Protein AF-A0A4Q2XPA2-F1 (afdb_monomer)

Radius of gyration: 11.44 Å; Cα contacts (8 Å, |Δi|>4): 62; chains: 1; bounding box: 39×16×27 Å

Structure (mmCIF, N/CA/C/O backbone):
data_AF-A0A4Q2XPA2-F1
#
_entry.id   AF-A0A4Q2XPA2-F1
#
loop_
_atom_site.group_PDB
_atom_site.id
_atom_site.type_symbol
_atom_site.label_atom_id
_atom_site.label_alt_id
_atom_site.label_comp_id
_atom_site.label_asym_id
_atom_site.label_entity_id
_atom_site.label_seq_id
_atom_site.pdbx_PDB_ins_code
_atom_site.Cartn_x
_atom_site.Cartn_y
_atom_site.Cartn_z
_atom_site.occupancy
_atom_site.B_iso_or_equiv
_atom_site.auth_seq_id
_atom_site.auth_comp_id
_atom_site.auth_asym_id
_atom_site.auth_atom_id
_atom_site.pdbx_PDB_model_num
ATOM 1 N N . MET A 1 1 ? 25.769 2.738 6.186 1.00 42.47 1 MET A N 1
ATOM 2 C CA . MET A 1 1 ? 24.791 1.691 5.816 1.00 42.47 1 MET A CA 1
ATOM 3 C C . MET A 1 1 ? 23.472 2.393 5.551 1.00 42.47 1 MET A C 1
ATOM 5 O O . MET A 1 1 ? 22.951 3.018 6.464 1.00 42.47 1 MET A O 1
ATOM 9 N N . LYS A 1 2 ? 23.009 2.437 4.297 1.00 54.81 2 LYS A N 1
ATOM 10 C CA . LYS A 1 2 ? 21.720 3.064 3.969 1.00 54.81 2 LYS A CA 1
ATOM 11 C C . LYS A 1 2 ? 20.600 2.108 4.402 1.00 54.81 2 LYS A C 1
ATOM 13 O O . LYS A 1 2 ? 20.768 0.905 4.206 1.00 54.81 2 LYS A O 1
ATOM 18 N N . PRO A 1 3 ? 19.512 2.587 5.022 1.00 59.22 3 PRO A N 1
ATOM 19 C CA . PRO A 1 3 ? 18.469 1.703 5.519 1.00 59.22 3 PRO A CA 1
ATOM 20 C C . PRO A 1 3 ? 17.824 0.977 4.335 1.00 59.22 3 PRO A C 1
ATOM 22 O O . PRO A 1 3 ? 17.386 1.622 3.381 1.00 59.22 3 PRO A O 1
ATOM 25 N N . LEU A 1 4 ? 17.764 -0.359 4.407 1.00 57.09 4 LEU A N 1
ATOM 26 C CA . LEU A 1 4 ? 17.144 -1.238 3.401 1.00 57.09 4 LEU A CA 1
ATOM 27 C C . LEU A 1 4 ? 15.764 -0.732 2.951 1.00 57.09 4 LEU A C 1
ATOM 29 O O . LEU A 1 4 ? 15.407 -0.864 1.786 1.00 57.09 4 LEU A O 1
ATOM 33 N N . VAL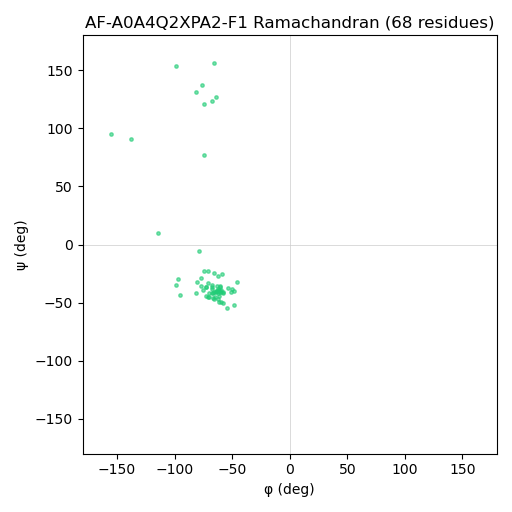 A 1 5 ? 15.030 -0.089 3.862 1.00 54.81 5 VAL A N 1
ATOM 34 C CA . VAL A 1 5 ? 13.738 0.571 3.627 1.00 54.81 5 VAL A CA 1
ATOM 35 C C . VAL A 1 5 ? 13.737 1.483 2.396 1.00 54.81 5 VAL A C 1
ATOM 37 O O . VAL A 1 5 ? 12.767 1.485 1.643 1.00 54.81 5 VAL A O 1
ATOM 40 N N . GLN A 1 6 ? 14.811 2.237 2.152 1.00 53.25 6 GLN A N 1
ATOM 41 C CA . GLN A 1 6 ? 14.864 3.179 1.030 1.00 53.25 6 GLN A CA 1
ATOM 42 C C . GLN A 1 6 ? 15.109 2.469 -0.310 1.00 53.25 6 GLN A C 1
ATOM 44 O O . GLN A 1 6 ? 14.638 2.934 -1.344 1.00 53.25 6 GLN A O 1
ATOM 49 N N . GLN A 1 7 ? 15.803 1.327 -0.279 1.00 50.19 7 GLN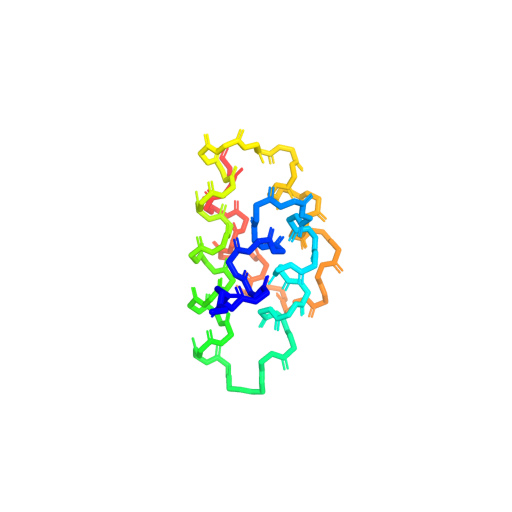 A N 1
ATOM 50 C CA . GLN A 1 7 ? 16.097 0.512 -1.458 1.00 50.19 7 GLN A CA 1
ATOM 51 C C . GLN A 1 7 ? 14.899 -0.372 -1.828 1.00 50.19 7 GLN A C 1
ATOM 53 O O . GLN A 1 7 ? 14.512 -0.419 -2.987 1.00 50.19 7 GLN A O 1
ATOM 58 N N . VAL A 1 8 ? 14.224 -0.976 -0.844 1.00 51.53 8 VAL A N 1
ATOM 59 C CA . VAL A 1 8 ? 12.993 -1.756 -1.070 1.00 51.53 8 VAL A CA 1
ATOM 60 C C . VAL A 1 8 ? 11.876 -0.874 -1.635 1.00 51.53 8 VAL A C 1
ATOM 62 O O . VAL A 1 8 ? 11.196 -1.284 -2.569 1.00 51.53 8 VAL A O 1
ATOM 65 N N . ARG A 1 9 ? 11.761 0.380 -1.172 1.00 52.53 9 ARG A N 1
ATOM 66 C CA . ARG A 1 9 ? 10.837 1.377 -1.746 1.00 52.53 9 ARG A CA 1
ATOM 67 C C . ARG A 1 9 ? 11.065 1.674 -3.233 1.00 52.53 9 ARG A C 1
ATOM 69 O O . ARG A 1 9 ? 10.132 2.135 -3.882 1.00 52.53 9 ARG A O 1
ATOM 76 N N . GLN A 1 10 ? 12.275 1.466 -3.754 1.00 52.50 10 GLN A N 1
ATOM 77 C CA . GLN A 1 10 ? 12.610 1.707 -5.163 1.00 52.50 10 GLN A CA 1
ATOM 78 C C . GLN A 1 10 ? 12.557 0.437 -6.019 1.00 52.50 10 GLN A C 1
ATOM 80 O O . GLN A 1 10 ? 12.279 0.539 -7.211 1.00 52.50 10 GLN A O 1
ATOM 85 N N . THR A 1 11 ? 12.821 -0.737 -5.437 1.00 55.44 11 THR A N 1
ATOM 86 C CA . THR A 1 11 ? 12.966 -1.986 -6.200 1.00 55.44 11 THR A CA 1
ATOM 87 C C . THR A 1 11 ? 11.707 -2.845 -6.210 1.00 55.44 11 THR A C 1
ATOM 89 O O . THR A 1 11 ? 11.440 -3.487 -7.222 1.00 55.44 11 THR A O 1
ATOM 92 N N . ASP A 1 12 ? 10.932 -2.865 -5.122 1.00 63.34 12 ASP A N 1
ATOM 93 C CA . ASP A 1 12 ? 9.714 -3.670 -5.058 1.00 63.34 12 ASP A CA 1
ATOM 94 C C . ASP A 1 12 ? 8.576 -2.888 -4.395 1.00 63.34 12 ASP A C 1
ATOM 96 O O . ASP A 1 12 ? 8.416 -2.899 -3.166 1.00 63.34 12 ASP A O 1
ATOM 100 N N . PRO A 1 13 ? 7.793 -2.175 -5.220 1.00 63.84 13 PRO A N 1
ATOM 101 C CA . PRO A 1 13 ? 6.646 -1.422 -4.769 1.00 63.84 13 PRO A CA 1
ATOM 102 C C . PRO A 1 13 ? 5.759 -2.286 -3.859 1.00 63.84 13 PRO A C 1
ATOM 104 O O . PRO A 1 13 ? 5.502 -1.909 -2.714 1.00 63.84 13 PRO A O 1
ATOM 107 N N . ALA A 1 14 ? 5.364 -3.484 -4.302 1.00 65.00 14 ALA A N 1
ATOM 108 C CA . ALA A 1 14 ? 4.420 -4.337 -3.580 1.00 65.00 14 ALA A CA 1
ATOM 109 C C . ALA A 1 14 ? 4.827 -4.534 -2.110 1.00 65.00 14 ALA A C 1
ATOM 111 O O . ALA A 1 14 ? 4.005 -4.377 -1.210 1.00 65.00 14 ALA A O 1
ATOM 112 N N . THR A 1 15 ? 6.123 -4.724 -1.860 1.00 71.69 15 THR A N 1
ATOM 113 C CA . THR A 1 15 ? 6.671 -4.894 -0.511 1.00 71.69 15 THR A CA 1
ATOM 114 C C . THR A 1 15 ? 6.503 -3.648 0.370 1.00 71.69 15 THR A C 1
ATOM 116 O O . THR A 1 15 ? 6.150 -3.766 1.545 1.00 71.69 15 THR A O 1
ATOM 119 N N . ALA A 1 16 ? 6.715 -2.440 -0.165 1.00 72.94 16 ALA A N 1
ATOM 120 C CA . ALA A 1 16 ? 6.550 -1.200 0.600 1.00 72.94 16 ALA A CA 1
ATOM 121 C C . ALA A 1 16 ? 5.083 -0.940 0.985 1.00 72.94 16 ALA A C 1
ATOM 123 O O . ALA A 1 16 ? 4.811 -0.449 2.083 1.00 72.94 16 ALA A O 1
ATOM 124 N N . PHE A 1 17 ? 4.140 -1.307 0.115 1.00 76.56 17 PHE A N 1
ATOM 125 C CA . PHE A 1 17 ? 2.712 -1.176 0.403 1.00 76.56 17 PHE A CA 1
ATOM 126 C C . PHE A 1 17 ? 2.221 -2.245 1.380 1.00 76.56 17 PHE A C 1
ATOM 128 O O . PHE A 1 17 ? 1.480 -1.926 2.306 1.00 76.56 17 PHE A O 1
ATOM 135 N N . THR A 1 18 ? 2.701 -3.487 1.256 1.00 74.94 18 THR A N 1
ATOM 136 C CA . THR A 1 18 ? 2.443 -4.547 2.241 1.00 74.94 18 THR A CA 1
ATOM 137 C C . THR A 1 18 ? 2.977 -4.173 3.624 1.00 74.94 18 THR 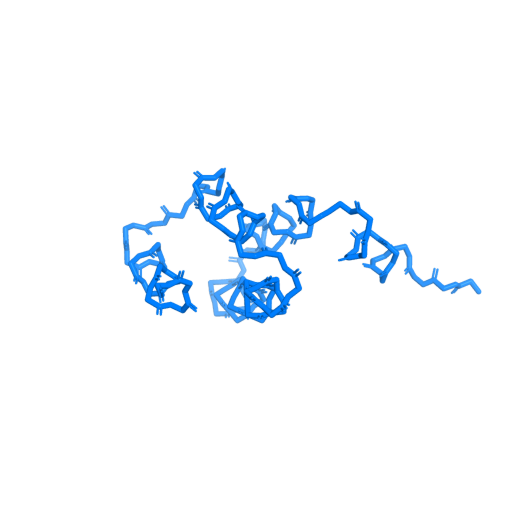A C 1
ATOM 139 O O . THR A 1 1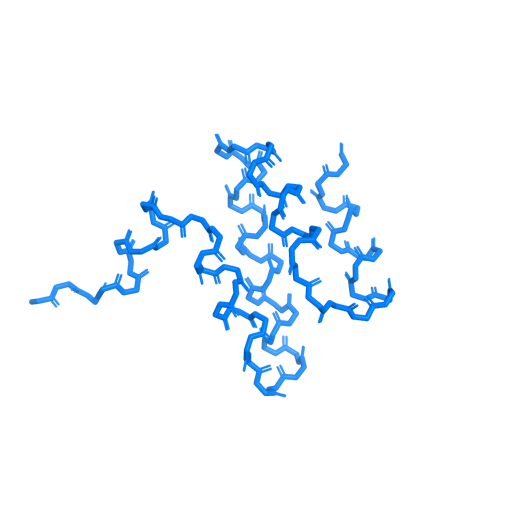8 ? 2.283 -4.374 4.619 1.00 74.94 18 THR A O 1
ATOM 142 N N . TRP A 1 19 ? 4.168 -3.570 3.709 1.00 81.69 19 TRP A N 1
ATOM 143 C CA . TRP A 1 19 ? 4.684 -3.055 4.978 1.00 81.69 19 TRP A CA 1
ATOM 144 C C . TRP A 1 19 ? 3.792 -1.948 5.545 1.00 81.69 19 TRP A C 1
ATOM 146 O O . TRP A 1 19 ? 3.422 -2.011 6.716 1.00 81.69 19 TRP A O 1
ATOM 156 N N . ALA A 1 20 ? 3.384 -0.975 4.724 1.00 81.69 20 ALA A N 1
ATOM 157 C CA . ALA A 1 20 ? 2.475 0.078 5.168 1.00 81.69 20 ALA A CA 1
ATOM 158 C C . ALA A 1 20 ? 1.141 -0.503 5.668 1.00 81.69 20 ALA A C 1
ATOM 160 O O . ALA A 1 20 ? 0.661 -0.099 6.721 1.00 81.69 20 ALA A O 1
ATOM 161 N N . ALA A 1 21 ? 0.593 -1.512 4.984 1.00 77.50 21 ALA A N 1
ATOM 162 C CA . ALA A 1 21 ? -0.617 -2.220 5.400 1.00 77.50 21 ALA A CA 1
ATOM 163 C C . ALA A 1 21 ? -0.444 -3.011 6.712 1.00 77.50 21 ALA A C 1
ATOM 165 O O . ALA A 1 21 ? -1.424 -3.230 7.418 1.00 77.50 21 ALA A O 1
ATOM 166 N N . SER A 1 22 ? 0.786 -3.404 7.064 1.00 80.44 22 SER A N 1
ATOM 167 C CA . SER A 1 22 ? 1.101 -4.094 8.325 1.00 80.44 22 SER A CA 1
ATOM 168 C C . SER A 1 22 ? 1.180 -3.172 9.549 1.00 80.44 22 SER A C 1
ATOM 170 O O . SER A 1 22 ? 1.332 -3.656 10.670 1.00 80.44 22 SER A O 1
ATOM 172 N N . ILE A 1 23 ? 1.080 -1.851 9.362 1.00 83.69 23 ILE A N 1
ATOM 173 C CA . ILE A 1 23 ? 1.128 -0.886 10.463 1.00 83.69 23 ILE A CA 1
ATOM 174 C C . ILE A 1 23 ? -0.124 -1.038 11.344 1.00 83.69 23 ILE A C 1
ATOM 176 O O . ILE A 1 23 ? -1.264 -0.930 10.877 1.00 83.69 23 ILE A O 1
ATOM 180 N N . SER A 1 24 ? 0.108 -1.274 12.640 1.00 83.00 24 SER A N 1
ATOM 181 C CA . SER A 1 24 ? -0.943 -1.478 13.645 1.00 83.00 24 SER A CA 1
ATOM 182 C C . SER A 1 24 ? -1.771 -0.221 13.905 1.00 83.00 24 SER A C 1
ATOM 184 O O . SER A 1 24 ? -2.977 -0.318 14.128 1.00 83.00 24 SER A O 1
ATOM 186 N N . ASP A 1 25 ? -1.133 0.953 13.871 1.00 84.88 25 ASP A N 1
ATOM 187 C CA . ASP A 1 25 ? -1.821 2.231 14.033 1.00 84.88 25 ASP A CA 1
ATOM 188 C C . ASP A 1 25 ? -2.605 2.578 12.748 1.00 84.88 25 ASP A C 1
ATOM 190 O O . ASP A 1 25 ? -2.011 2.685 11.670 1.00 84.88 25 ASP A O 1
ATOM 194 N N . PRO A 1 26 ? -3.936 2.759 12.822 1.00 78.81 26 PRO A N 1
ATOM 195 C CA . PRO A 1 26 ? -4.758 3.063 11.655 1.00 78.81 26 PRO A CA 1
ATOM 196 C C . PRO A 1 26 ? -4.425 4.400 10.981 1.00 78.81 26 PRO A C 1
ATOM 198 O O . PRO A 1 26 ? -4.525 4.503 9.756 1.00 78.81 26 PRO A O 1
ATOM 201 N N . GLN A 1 27 ? -4.056 5.429 11.750 1.00 81.31 27 GLN A N 1
ATOM 202 C CA . GLN A 1 27 ? -3.726 6.746 11.205 1.00 81.31 27 GLN A CA 1
ATOM 203 C C . GLN A 1 27 ? -2.380 6.723 10.486 1.00 81.31 27 GLN A C 1
ATOM 205 O O . GLN A 1 27 ? -2.270 7.248 9.370 1.00 81.31 27 GLN A O 1
ATOM 210 N N . ASP A 1 28 ? -1.381 6.080 11.091 1.00 84.19 28 ASP A N 1
ATOM 211 C CA . ASP A 1 28 ? -0.067 5.935 10.468 1.00 84.19 28 ASP A CA 1
ATOM 212 C C . ASP A 1 28 ? -0.148 5.030 9.241 1.00 84.19 28 ASP A C 1
ATOM 214 O O . ASP A 1 28 ? 0.397 5.375 8.191 1.00 84.19 28 ASP A O 1
ATOM 218 N N . ARG A 1 29 ? -0.898 3.922 9.320 1.00 85.88 29 ARG A N 1
ATOM 219 C CA . ARG A 1 29 ? -1.157 3.037 8.177 1.00 85.88 29 ARG A CA 1
ATOM 220 C C . ARG A 1 29 ? -1.739 3.813 7.003 1.00 85.88 29 ARG A C 1
ATOM 222 O O . ARG A 1 29 ? -1.182 3.769 5.909 1.00 85.88 29 ARG A O 1
ATOM 229 N N . ALA A 1 30 ? -2.833 4.543 7.217 1.00 81.81 30 ALA A N 1
ATOM 230 C CA . ALA A 1 30 ? -3.499 5.285 6.151 1.00 81.81 30 ALA A CA 1
ATOM 231 C C . ALA A 1 30 ? -2.588 6.357 5.529 1.00 81.81 30 ALA A C 1
ATOM 233 O O . ALA A 1 30 ? -2.581 6.522 4.308 1.00 81.81 30 ALA A O 1
ATOM 234 N N . SER A 1 31 ? -1.788 7.044 6.349 1.00 84.62 31 SER A N 1
ATOM 235 C CA . SER A 1 31 ? -0.840 8.057 5.871 1.00 84.62 31 SER A CA 1
ATOM 236 C C . SER A 1 31 ? 0.280 7.428 5.040 1.00 84.62 31 SER A C 1
ATOM 238 O O . SER A 1 31 ? 0.566 7.889 3.937 1.00 84.62 31 SER A O 1
ATOM 240 N N . GLN A 1 32 ? 0.874 6.330 5.516 1.00 84.62 32 GLN A N 1
ATOM 241 C CA . GLN A 1 32 ? 1.950 5.634 4.806 1.00 84.62 32 GLN A CA 1
ATOM 242 C C . GLN A 1 32 ? 1.467 4.968 3.518 1.00 84.62 32 GLN A C 1
ATOM 244 O O . GLN A 1 32 ? 2.174 5.009 2.508 1.00 84.62 32 GLN A O 1
ATOM 249 N N . LEU A 1 33 ? 0.263 4.388 3.526 1.00 84.31 33 LEU A N 1
ATOM 250 C CA . LEU A 1 33 ? -0.380 3.863 2.324 1.00 84.31 33 LEU A CA 1
ATOM 251 C C . LEU A 1 33 ? -0.607 4.983 1.311 1.00 84.31 33 LEU A C 1
ATOM 253 O O . LEU A 1 33 ? -0.192 4.833 0.167 1.00 84.31 33 LEU A O 1
ATOM 257 N N . GLY A 1 34 ? -1.183 6.114 1.730 1.00 83.75 34 GLY A N 1
ATOM 258 C CA . GLY A 1 34 ? -1.427 7.267 0.860 1.00 83.75 34 GLY A CA 1
ATOM 259 C C . GLY A 1 34 ? -0.149 7.813 0.225 1.00 83.75 34 GLY A C 1
ATOM 260 O O . GLY A 1 34 ? -0.073 7.936 -0.995 1.00 83.75 34 GLY A O 1
ATOM 261 N N . GLU A 1 35 ? 0.893 8.058 1.022 1.00 84.38 35 GLU A N 1
ATOM 262 C CA . GLU A 1 35 ? 2.184 8.562 0.532 1.00 84.38 35 GLU A CA 1
ATOM 263 C C . GLU A 1 35 ? 2.870 7.583 -0.433 1.00 84.38 35 GLU A C 1
ATOM 265 O O . GLU A 1 35 ? 3.433 7.976 -1.460 1.00 84.38 35 GLU A O 1
ATOM 270 N N . THR A 1 36 ? 2.803 6.284 -0.134 1.00 82.19 36 THR A N 1
ATOM 271 C CA . THR A 1 36 ? 3.360 5.235 -0.998 1.00 82.19 36 THR A CA 1
ATOM 272 C C . THR A 1 36 ? 2.600 5.169 -2.322 1.00 82.19 36 THR A C 1
ATOM 274 O O . THR A 1 36 ? 3.213 5.206 -3.389 1.00 82.19 36 THR A O 1
ATOM 277 N N . LEU A 1 37 ? 1.268 5.166 -2.262 1.00 83.50 37 LEU A N 1
ATOM 278 C CA . LEU A 1 37 ? 0.399 5.117 -3.431 1.00 83.50 37 LEU A CA 1
ATOM 279 C C . LEU A 1 37 ? 0.593 6.343 -4.333 1.00 83.50 37 LEU A C 1
ATOM 281 O O . LEU A 1 37 ? 0.693 6.210 -5.550 1.00 83.50 37 LEU A O 1
ATOM 285 N N . LYS A 1 38 ? 0.721 7.533 -3.741 1.00 82.81 38 LYS A N 1
ATOM 286 C CA . LYS A 1 38 ? 0.932 8.801 -4.450 1.00 82.81 38 LYS A CA 1
ATOM 287 C C . LYS A 1 38 ? 2.295 8.856 -5.137 1.00 82.81 38 LYS A C 1
ATOM 289 O O . LYS A 1 38 ? 2.399 9.263 -6.297 1.00 82.81 38 LYS A O 1
ATOM 294 N N . SER A 1 39 ? 3.339 8.371 -4.462 1.00 78.81 39 SER A N 1
ATOM 295 C CA . SER A 1 39 ? 4.665 8.215 -5.063 1.00 78.81 39 SER A CA 1
ATOM 296 C C . SER A 1 39 ? 4.605 7.315 -6.300 1.00 78.81 39 SER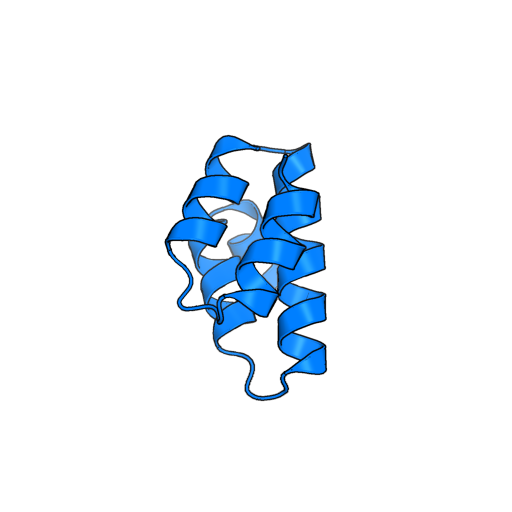 A C 1
ATOM 298 O O . SER A 1 39 ? 5.181 7.642 -7.338 1.00 78.81 39 SER A O 1
ATOM 300 N N . TRP A 1 40 ? 3.843 6.225 -6.238 1.00 77.81 40 TRP A N 1
ATOM 301 C CA . TRP A 1 40 ? 3.756 5.290 -7.353 1.00 77.81 40 TRP A CA 1
ATOM 302 C C . TRP A 1 40 ? 2.811 5.726 -8.443 1.00 77.81 40 TRP A C 1
ATOM 304 O O . TRP A 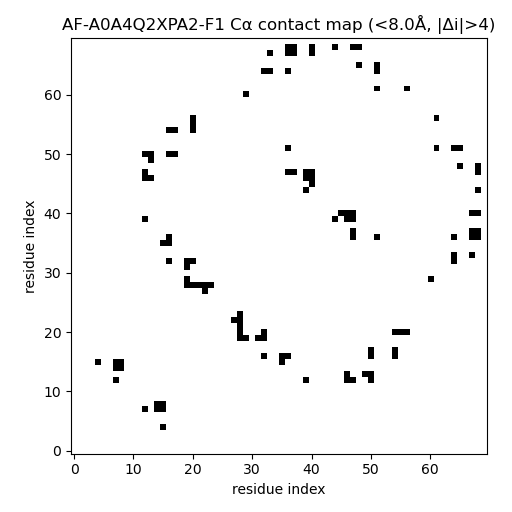1 40 ? 3.103 5.469 -9.597 1.00 77.81 40 TRP A O 1
ATOM 314 N N . ARG A 1 41 ? 1.729 6.435 -8.134 1.00 83.12 41 ARG A N 1
ATOM 315 C CA . ARG A 1 41 ? 0.903 7.068 -9.163 1.00 83.12 41 ARG A CA 1
ATOM 316 C C . ARG A 1 41 ? 1.759 7.888 -10.127 1.00 83.12 41 ARG A C 1
ATOM 318 O O . ARG A 1 41 ? 1.515 7.890 -11.327 1.00 83.12 41 ARG A O 1
ATOM 325 N N . THR A 1 42 ? 2.776 8.550 -9.579 1.00 82.25 42 THR A N 1
ATOM 326 C CA . THR A 1 42 ? 3.698 9.405 -10.328 1.00 82.25 42 THR A CA 1
ATOM 327 C C . THR A 1 42 ? 4.738 8.605 -11.127 1.00 82.25 42 THR A C 1
ATOM 329 O O . THR A 1 42 ? 5.086 9.014 -12.229 1.00 82.25 42 THR A O 1
ATOM 332 N N . SER A 1 43 ? 5.217 7.464 -10.613 1.00 80.12 43 SER A N 1
ATOM 333 C CA . SER A 1 43 ? 6.251 6.646 -11.281 1.00 80.12 43 SER A CA 1
ATOM 334 C C . SER A 1 43 ? 5.703 5.494 -12.134 1.00 80.12 43 SER A C 1
ATOM 336 O O . SER A 1 43 ? 6.203 5.230 -13.222 1.00 80.12 43 SER A O 1
ATOM 338 N N . ASN A 1 44 ? 4.713 4.760 -11.628 1.00 80.38 44 ASN A N 1
ATOM 339 C CA . ASN A 1 44 ? 4.088 3.596 -12.250 1.00 80.38 44 ASN A CA 1
ATOM 340 C C . ASN A 1 44 ? 2.654 3.388 -11.715 1.00 80.38 44 ASN A C 1
ATOM 342 O O . ASN A 1 44 ? 2.427 2.731 -10.694 1.00 80.38 44 ASN A O 1
ATOM 346 N N . LEU A 1 45 ? 1.674 3.914 -12.452 1.00 82.06 45 LEU A N 1
ATOM 347 C CA . LEU A 1 45 ? 0.254 3.822 -12.103 1.00 82.06 45 LEU A CA 1
ATOM 348 C C . LEU A 1 45 ? -0.260 2.375 -12.024 1.00 82.06 45 LEU A C 1
ATOM 350 O O . LEU A 1 45 ? -1.094 2.062 -11.175 1.00 82.06 45 LEU A O 1
ATOM 354 N N . ALA A 1 46 ? 0.240 1.483 -12.884 1.00 80.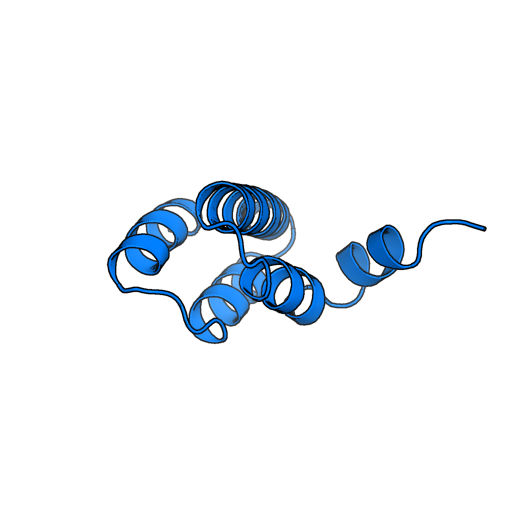94 46 ALA A N 1
ATOM 355 C CA . ALA A 1 46 ? -0.165 0.079 -12.882 1.00 80.94 46 ALA A CA 1
ATOM 356 C C . ALA A 1 46 ? 0.270 -0.623 -11.586 1.00 80.94 46 ALA A C 1
ATOM 358 O O . ALA A 1 46 ? -0.515 -1.360 -10.993 1.00 80.94 46 ALA A O 1
ATOM 359 N N . ALA A 1 47 ? 1.480 -0.328 -11.101 1.00 75.94 47 ALA A N 1
ATOM 360 C CA . ALA A 1 47 ? 1.954 -0.831 -9.815 1.00 75.94 47 ALA A CA 1
ATOM 361 C C . ALA A 1 47 ? 1.109 -0.299 -8.647 1.00 75.94 47 ALA A C 1
ATOM 363 O O . ALA A 1 47 ? 0.793 -1.054 -7.730 1.00 75.94 47 ALA A O 1
ATOM 364 N N . ALA A 1 48 ? 0.706 0.978 -8.689 1.00 80.62 48 ALA A N 1
ATOM 365 C CA . ALA A 1 48 ? -0.123 1.583 -7.643 1.00 80.62 48 ALA A CA 1
ATOM 366 C C . ALA A 1 48 ? -1.484 0.881 -7.521 1.00 80.62 48 ALA A C 1
ATOM 368 O O . ALA A 1 48 ? -1.911 0.540 -6.420 1.00 80.62 48 ALA A O 1
ATOM 369 N N . ARG A 1 49 ? -2.128 0.591 -8.659 1.00 82.62 49 ARG A N 1
ATOM 370 C CA . ARG A 1 49 ? -3.389 -0.165 -8.699 1.00 82.62 49 ARG A CA 1
ATOM 371 C C . ARG A 1 49 ? -3.213 -1.604 -8.216 1.00 82.62 49 ARG A C 1
ATOM 373 O O . ARG A 1 49 ? -3.972 -2.04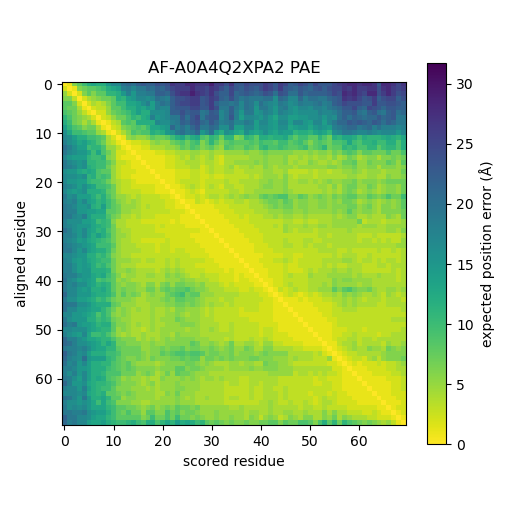5 -7.362 1.00 82.62 49 ARG A O 1
ATOM 380 N N . ALA A 1 50 ? -2.169 -2.294 -8.674 1.00 80.06 50 ALA A N 1
ATOM 381 C CA . ALA A 1 50 ? -1.896 -3.668 -8.256 1.00 80.06 50 ALA A CA 1
ATOM 382 C C . ALA A 1 50 ? -1.673 -3.799 -6.739 1.00 80.06 50 ALA A C 1
ATOM 384 O O . ALA A 1 50 ? -2.155 -4.749 -6.127 1.00 80.06 50 ALA A O 1
ATOM 385 N N . ALA A 1 51 ? -0.983 -2.846 -6.106 1.00 77.44 51 ALA A N 1
ATOM 386 C CA . ALA A 1 51 ? -0.808 -2.869 -4.656 1.00 77.44 51 ALA A CA 1
ATOM 387 C C . ALA A 1 51 ? -2.082 -2.523 -3.888 1.00 77.44 51 ALA A C 1
ATOM 389 O O . ALA A 1 51 ? -2.345 -3.142 -2.856 1.00 77.44 51 ALA A O 1
ATOM 390 N N . LEU A 1 52 ? -2.888 -1.587 -4.398 1.00 81.31 52 LEU A N 1
ATOM 391 C CA . LEU A 1 52 ? -4.203 -1.303 -3.833 1.00 81.31 52 LEU A CA 1
ATOM 392 C C . LEU A 1 52 ? -5.089 -2.557 -3.828 1.00 81.31 52 LEU A C 1
ATOM 394 O O . LEU A 1 52 ? -5.768 -2.825 -2.838 1.00 81.31 52 LEU A O 1
ATOM 398 N N . ASP A 1 53 ? -5.038 -3.341 -4.906 1.00 81.06 53 ASP A N 1
ATOM 399 C CA . ASP A 1 53 ? -5.773 -4.598 -5.016 1.00 81.06 53 ASP A CA 1
ATOM 400 C C . ASP A 1 53 ? -5.221 -5.687 -4.096 1.00 81.06 53 ASP A C 1
ATOM 402 O O . ASP A 1 53 ? -6.006 -6.382 -3.448 1.00 81.06 53 ASP A O 1
ATOM 406 N N . ALA A 1 54 ? -3.894 -5.800 -4.000 1.00 76.56 54 ALA A N 1
ATOM 407 C CA . ALA A 1 54 ? -3.212 -6.800 -3.184 1.00 76.56 54 ALA A CA 1
ATOM 408 C C . ALA A 1 54 ? -3.320 -6.548 -1.670 1.00 76.56 54 ALA A C 1
ATOM 410 O O . ALA A 1 54 ? -3.151 -7.480 -0.883 1.00 76.56 54 ALA A O 1
ATOM 411 N N . ALA A 1 55 ? -3.578 -5.312 -1.237 1.00 75.94 55 ALA A N 1
ATOM 412 C CA . ALA A 1 55 ? -3.728 -5.017 0.178 1.00 75.94 55 ALA A CA 1
ATOM 413 C C . ALA A 1 55 ? -5.126 -5.360 0.702 1.00 75.94 55 ALA A C 1
ATOM 415 O O . ALA A 1 55 ? -6.160 -4.927 0.178 1.00 75.94 55 ALA A O 1
ATOM 416 N N . SER A 1 56 ? -5.136 -6.070 1.826 1.00 75.12 56 SER A N 1
ATOM 417 C CA . SER A 1 56 ? -6.328 -6.326 2.632 1.00 75.12 56 SER A CA 1
ATOM 418 C C . SER A 1 56 ? -6.723 -5.068 3.409 1.00 75.12 56 SER A C 1
ATOM 420 O O . SER A 1 56 ? -6.434 -4.933 4.595 1.00 75.12 56 SER A O 1
ATOM 422 N N . LEU A 1 57 ? -7.338 -4.121 2.707 1.00 78.62 57 LEU A N 1
ATOM 423 C CA . LEU A 1 57 ? -7.849 -2.863 3.250 1.00 78.62 57 LEU A CA 1
ATOM 424 C C . LEU A 1 57 ? -9.350 -2.960 3.507 1.00 78.62 57 LEU A C 1
ATOM 426 O O . LEU A 1 57 ? -10.054 -3.691 2.810 1.00 78.62 57 LEU A O 1
ATOM 430 N N . SER A 1 58 ? -9.850 -2.169 4.455 1.00 82.81 58 SER A N 1
ATOM 431 C CA . SER A 1 58 ? -11.294 -1.966 4.584 1.00 82.81 58 SER A CA 1
ATOM 432 C C . SER A 1 58 ? -11.859 -1.230 3.362 1.00 82.81 58 SER A C 1
ATOM 434 O O . SER A 1 58 ? -11.146 -0.469 2.700 1.00 82.81 58 SER A O 1
ATOM 436 N N . ASP A 1 59 ? -13.157 -1.392 3.088 1.00 83.81 59 ASP A N 1
ATOM 437 C CA . ASP A 1 59 ? -13.829 -0.726 1.960 1.00 83.81 59 ASP A CA 1
ATOM 438 C C . ASP A 1 59 ? -13.629 0.796 1.979 1.00 83.81 59 ASP A C 1
ATOM 440 O O . ASP A 1 59 ? -13.413 1.428 0.944 1.00 83.81 59 ASP A O 1
ATOM 444 N N . SER A 1 60 ? -13.635 1.390 3.175 1.00 82.94 60 SER A N 1
ATOM 445 C CA . SER A 1 60 ? -13.475 2.832 3.346 1.00 82.94 60 SER A CA 1
ATOM 446 C C . SER A 1 60 ? -12.041 3.308 3.082 1.00 82.94 60 SER A C 1
ATOM 448 O O . SER A 1 60 ? -11.856 4.394 2.532 1.00 82.94 60 SER A O 1
ATOM 450 N N . GLU A 1 61 ? -11.024 2.522 3.451 1.00 80.94 61 GLU A N 1
ATOM 451 C CA . GLU A 1 61 ? -9.617 2.819 3.138 1.00 80.94 61 GLU A CA 1
ATOM 452 C C . GLU A 1 61 ? -9.352 2.639 1.642 1.00 80.94 61 GLU A C 1
ATOM 454 O O . GLU A 1 61 ? -8.762 3.518 1.008 1.00 80.94 61 GLU A O 1
ATOM 459 N N . ARG A 1 62 ? -9.856 1.542 1.062 1.00 84.06 62 ARG A N 1
ATOM 460 C CA . ARG A 1 62 ? -9.739 1.239 -0.366 1.00 84.06 62 ARG A CA 1
ATOM 461 C C . ARG A 1 62 ? -10.378 2.329 -1.215 1.00 84.06 62 ARG A C 1
ATOM 463 O O . ARG A 1 62 ? -9.706 2.854 -2.090 1.00 84.06 62 ARG A O 1
ATOM 470 N N . ALA A 1 63 ? -11.614 2.739 -0.929 1.00 86.25 63 ALA A N 1
ATOM 471 C CA . ALA A 1 63 ? -12.292 3.789 -1.692 1.00 86.25 63 ALA A CA 1
ATOM 472 C C . ALA A 1 63 ? -11.544 5.133 -1.649 1.00 86.25 63 ALA A C 1
ATOM 474 O O . ALA A 1 63 ? -11.507 5.866 -2.638 1.00 86.25 63 ALA A O 1
ATOM 475 N N . LYS A 1 64 ? -10.929 5.463 -0.507 1.00 84.19 64 LYS A N 1
ATOM 476 C CA . LYS A 1 64 ? -10.167 6.706 -0.338 1.00 84.19 64 LYS A CA 1
ATOM 477 C C . LYS A 1 64 ? -8.865 6.676 -1.137 1.00 84.19 64 LYS A C 1
ATOM 479 O O . LYS A 1 64 ? -8.558 7.633 -1.836 1.00 84.19 64 LYS A O 1
ATOM 484 N N . LEU A 1 65 ? -8.146 5.560 -1.072 1.00 83.00 65 LEU A N 1
ATOM 485 C CA . LEU A 1 65 ? -6.911 5.337 -1.818 1.00 83.00 65 LEU A CA 1
ATOM 486 C C . LEU A 1 65 ? -7.169 5.156 -3.322 1.00 83.00 65 LEU A C 1
ATOM 488 O O . LEU A 1 65 ? -6.380 5.615 -4.136 1.00 83.00 65 LEU A O 1
ATOM 492 N N . GLN A 1 66 ? -8.301 4.572 -3.715 1.00 85.00 66 GLN A N 1
ATOM 493 C CA . GLN A 1 66 ? -8.683 4.407 -5.116 1.00 85.00 66 GLN A CA 1
ATOM 494 C C . GLN A 1 66 ? -8.874 5.750 -5.819 1.00 85.00 66 GLN A C 1
ATOM 496 O O . GLN A 1 66 ? -8.389 5.915 -6.931 1.00 85.00 66 GLN A O 1
ATOM 501 N N . LYS A 1 67 ? -9.472 6.737 -5.139 1.00 84.38 67 LYS A N 1
ATOM 502 C CA . LYS A 1 67 ? -9.575 8.115 -5.648 1.00 84.38 67 LYS A CA 1
ATOM 503 C C . LYS A 1 67 ? -8.222 8.791 -5.860 1.00 84.38 67 LYS A C 1
ATOM 505 O O . LYS A 1 67 ? -8.118 9.685 -6.689 1.00 84.38 67 LYS A O 1
ATOM 510 N N . GLU A 1 68 ? -7.193 8.387 -5.119 1.00 76.50 68 GLU A N 1
ATOM 511 C CA . GLU A 1 68 ? -5.841 8.915 -5.310 1.00 76.50 68 GLU A CA 1
ATOM 512 C C . GLU A 1 68 ? -5.184 8.340 -6.575 1.00 76.50 68 GLU A C 1
ATOM 514 O O . GLU A 1 68 ? -4.294 8.987 -7.110 1.00 76.50 68 GLU A O 1
ATOM 519 N N . VAL A 1 69 ? -5.610 7.172 -7.082 1.00 77.00 69 VAL A N 1
ATOM 520 C CA . VAL A 1 69 ? -5.057 6.494 -8.283 1.00 77.00 69 VAL A CA 1
ATOM 521 C C . VAL A 1 69 ? -6.034 6.388 -9.461 1.00 77.00 69 VAL A C 1
ATOM 523 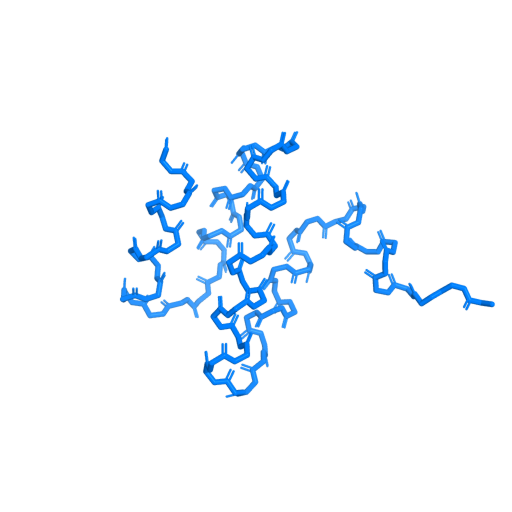O O . VAL A 1 69 ? -5.753 5.677 -10.433 1.00 77.00 69 VAL A O 1
ATOM 526 N N . GLU A 1 70 ? -7.176 7.062 -9.389 1.00 71.12 70 GLU A N 1
ATOM 527 C CA . GLU A 1 70 ? -8.065 7.314 -10.530 1.00 71.12 70 GLU A CA 1
ATOM 528 C C . GLU A 1 70 ? -7.445 8.369 -11.460 1.00 71.12 70 GLU A C 1
ATOM 530 O O . GLU A 1 70 ? -7.383 8.069 -12.675 1.00 71.12 70 GLU A O 1
#

pLDDT: mean 75.71, std 10.96, range [42.47, 86.25]

Solvent-accessible surface area (backbone atoms only — not comparable to full-atom values): 4065 Å² total; per-residue (Å²): 134,79,63,63,70,66,54,41,55,74,74,37,57,59,58,47,48,53,53,23,69,66,43,86,51,66,69,60,19,53,50,46,38,48,55,53,40,53,56,26,44,74,76,39,49,68,60,31,52,53,36,59,69,71,46,94,60,55,73,71,57,45,57,57,53,47,65,73,68,108

Mean predicted aligned error: 7.44 Å

Secondary structure (DSSP, 8-state):
---HHHHHHHH-HHHHHHHHHT-SSHHHHHHHHHHHHHHHHHH-HHHHHHHHHHS---HHHHHHHHHH--

Sequence (70 aa):
MKPLVQQVRQTDPATAFTWAASISDPQDRASQLGETLKSWRTSNLAAARAALDAASLSDSERAKLQKEVE

Nearest PDB structures (foldseek):
  3zpj-assembly1_A  TM=5.813E-01  e=6.591E-01  Thermococcus onnurineus NA1
  7uwf-assembly1_C  TM=4.323E-01  e=3.859E+00  Homo sapiens
  5k3h-assembly2_D  TM=4.927E-01  e=9.338E+00  Caenorhabditis elegans
  8wqf-assembly1_B  TM=3.322E-01  e=4.093E+00  Homo sapiens
  7shk-assembly1_A  TM=3.108E-01  e=8.300E+00  Xenopus laevis

Foldseek 3Di:
DPPVLVVCLVPPLLVQLVVLLPDPDPVSSLVSLLVSLLVCLVVPLVSSVVSLVVRPDDPVSSVVSVVSSD